Protein AF-A0A8H6YN54-F1 (afdb_monomer)

pLDDT: mean 95.76, std 5.74, range [63.03, 98.81]

Organism: NCBI:txid2733690

Solvent-accessible surface area (backbone atoms only — not comparable to full-atom values): 4946 Å² total; per-residue (Å²): 87,76,97,74,72,51,68,69,46,74,46,65,78,62,81,55,52,43,52,68,44,86,51,59,69,61,12,44,53,46,18,52,52,53,44,52,53,49,39,62,68,34,63,88,43,60,83,42,33,48,36,32,30,48,55,26,79,84,41,69,68,63,26,51,51,52,48,48,45,33,38,78,74,58,64,24,82,50,70,54,81,55,70,87,70,131

Foldseek 3Di:
DVVVPQFADEDEDDPPQLLPDPDQVVSLVSQVVVLVVQLVVCVVPVRHYAYAGDARPPDPVSRVVSQCCSCPPSVHPYHDHRDHDD

Structure (mmCIF, N/CA/C/O backbone):
data_AF-A0A8H6YN54-F1
#
_entry.id   AF-A0A8H6YN54-F1
#
loop_
_atom_site.group_PDB
_atom_site.id
_atom_site.type_symbol
_atom_site.label_atom_id
_atom_site.label_alt_id
_atom_site.label_comp_id
_atom_site.label_asym_id
_atom_site.label_entity_id
_atom_site.label_seq_id
_atom_site.pdbx_PDB_ins_code
_atom_site.Cartn_x
_atom_site.C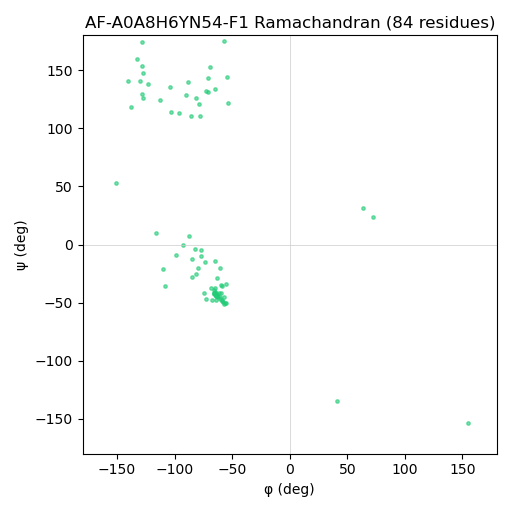artn_y
_atom_site.Cartn_z
_atom_site.occupancy
_atom_site.B_iso_or_equiv
_atom_site.auth_seq_id
_atom_site.auth_comp_id
_atom_site.auth_asym_id
_atom_site.auth_atom_id
_atom_site.pdbx_PDB_model_num
ATOM 1 N N . MET A 1 1 ? -21.109 -6.495 6.580 1.00 94.12 1 MET A N 1
ATOM 2 C CA . MET A 1 1 ? -20.306 -6.350 7.811 1.00 94.12 1 MET A CA 1
ATOM 3 C C . MET A 1 1 ? -21.204 -6.392 9.036 1.00 94.12 1 MET A C 1
ATOM 5 O O . MET A 1 1 ? -21.078 -7.338 9.796 1.00 94.12 1 MET A O 1
ATOM 9 N N . ASP A 1 2 ? -22.161 -5.468 9.168 1.00 95.88 2 ASP A N 1
ATOM 10 C CA . ASP A 1 2 ? -22.996 -5.329 10.378 1.00 95.88 2 ASP A CA 1
ATOM 11 C C . ASP A 1 2 ? -23.810 -6.580 10.734 1.00 95.88 2 ASP A C 1
ATOM 13 O O . ASP A 1 2 ? -23.733 -7.058 11.859 1.00 95.88 2 ASP A O 1
ATOM 17 N N . ALA A 1 3 ? -24.510 -7.182 9.765 1.00 97.56 3 ALA A N 1
ATOM 18 C CA . ALA A 1 3 ? -25.313 -8.390 9.997 1.00 97.56 3 ALA A CA 1
ATOM 19 C C . ALA A 1 3 ? -24.502 -9.607 10.489 1.00 97.56 3 ALA A C 1
ATOM 21 O O . ALA A 1 3 ? -25.075 -10.525 11.062 1.00 97.56 3 ALA A O 1
ATOM 22 N N . ASN A 1 4 ? -23.183 -9.611 10.264 1.00 97.00 4 ASN A N 1
ATOM 23 C CA . ASN A 1 4 ? -22.287 -10.708 10.635 1.00 97.00 4 ASN A CA 1
ATOM 24 C C . ASN A 1 4 ? -21.248 -10.289 11.691 1.00 97.00 4 ASN A C 1
ATOM 26 O O . ASN A 1 4 ? -20.296 -11.030 11.913 1.00 97.00 4 ASN A O 1
ATOM 30 N N . GLY A 1 5 ? -21.382 -9.104 12.302 1.00 96.56 5 GLY A N 1
ATOM 31 C CA . GLY A 1 5 ? -20.462 -8.635 13.346 1.00 96.56 5 GLY A CA 1
ATOM 32 C C . GLY A 1 5 ? -19.015 -8.416 12.886 1.00 96.56 5 GLY A C 1
ATOM 33 O O . GLY A 1 5 ? -18.093 -8.635 13.659 1.00 96.56 5 GLY A O 1
ATOM 34 N N . VAL A 1 6 ? -18.790 -8.025 11.624 1.00 97.44 6 VAL A N 1
ATOM 35 C CA . VAL A 1 6 ? -17.440 -7.676 11.144 1.00 97.44 6 VAL A CA 1
ATOM 36 C C . VAL A 1 6 ? -17.149 -6.213 11.464 1.00 97.44 6 VAL A C 1
ATOM 38 O O . VAL A 1 6 ? -17.725 -5.308 10.849 1.00 97.44 6 VAL A O 1
ATOM 41 N N . ASP A 1 7 ? -16.236 -5.990 12.402 1.00 97.12 7 ASP A N 1
ATOM 42 C CA . ASP A 1 7 ? -15.893 -4.650 12.883 1.00 97.12 7 ASP A CA 1
ATOM 43 C C . ASP A 1 7 ? -15.041 -3.867 11.884 1.00 97.12 7 ASP A C 1
ATOM 45 O O . ASP A 1 7 ? -15.315 -2.695 11.630 1.00 97.12 7 ASP A O 1
ATOM 49 N N . TYR A 1 8 ? -14.059 -4.519 11.258 1.00 97.69 8 TYR A N 1
ATOM 50 C CA . TYR A 1 8 ? -13.074 -3.856 10.407 1.00 97.69 8 TYR A CA 1
ATOM 51 C C . TYR A 1 8 ? -12.752 -4.677 9.160 1.00 97.69 8 TYR A C 1
ATOM 53 O O . TYR A 1 8 ? -12.625 -5.900 9.233 1.00 97.69 8 TYR A O 1
ATOM 61 N N . MET A 1 9 ? -12.594 -4.013 8.017 1.00 97.56 9 MET A N 1
ATOM 62 C CA . MET A 1 9 ? -12.183 -4.650 6.767 1.00 97.56 9 MET A CA 1
ATOM 63 C C . MET A 1 9 ? -11.001 -3.913 6.150 1.00 97.56 9 MET A C 1
ATOM 65 O O . MET A 1 9 ? -11.052 -2.703 5.943 1.00 97.56 9 MET A O 1
ATOM 69 N N . VAL A 1 10 ? -9.953 -4.660 5.807 1.00 97.88 10 VAL A N 1
ATOM 70 C CA . VAL A 1 10 ? -8.823 -4.131 5.041 1.00 97.88 10 VAL A CA 1
ATOM 71 C C . VAL A 1 10 ? -9.050 -4.456 3.572 1.00 97.88 10 VAL A C 1
ATOM 73 O O . VAL A 1 10 ? -9.086 -5.624 3.189 1.00 97.88 10 VAL A O 1
ATOM 76 N N . ILE A 1 11 ? -9.264 -3.423 2.765 1.00 97.25 11 ILE A N 1
ATOM 77 C CA . ILE A 1 11 ? -9.587 -3.547 1.346 1.00 97.25 11 ILE A CA 1
ATOM 78 C C . ILE A 1 11 ? -8.290 -3.597 0.534 1.00 97.25 11 ILE A C 1
ATOM 80 O O . ILE A 1 11 ? -7.342 -2.858 0.797 1.00 97.25 11 ILE A O 1
ATOM 84 N N . SER A 1 12 ? -8.265 -4.453 -0.482 1.00 96.75 12 SER A N 1
ATOM 85 C CA . SER A 1 12 ? -7.174 -4.577 -1.447 1.00 96.75 12 SER A CA 1
ATOM 86 C C . SER A 1 12 ? -7.718 -4.621 -2.872 1.00 96.75 12 SER A C 1
ATOM 88 O O . SER A 1 12 ? -8.878 -4.963 -3.102 1.00 96.75 12 SER A O 1
ATOM 90 N N . CYS A 1 13 ? -6.866 -4.322 -3.846 1.00 93.44 13 CYS A N 1
ATOM 91 C CA . CYS A 1 13 ? -7.221 -4.420 -5.255 1.00 93.44 13 CYS A CA 1
ATOM 92 C C . CYS A 1 13 ? -7.350 -5.883 -5.707 1.00 93.44 13 CYS A C 1
ATOM 94 O O . CYS A 1 13 ? -6.470 -6.706 -5.445 1.00 93.44 13 CYS A O 1
AT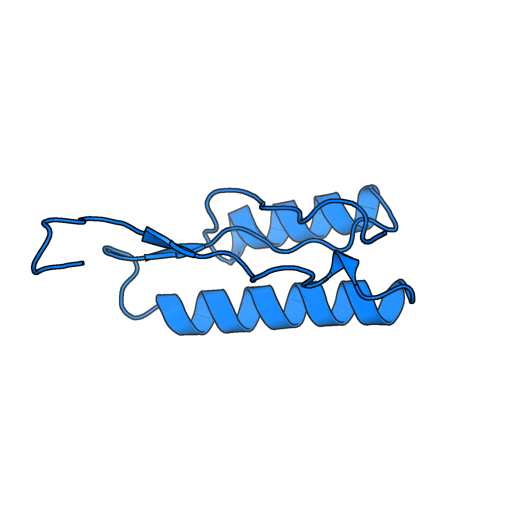OM 96 N N . ALA A 1 14 ? -8.452 -6.205 -6.386 1.00 90.06 14 ALA A N 1
ATOM 97 C CA . ALA A 1 14 ? -8.750 -7.561 -6.834 1.00 90.06 14 ALA A CA 1
ATOM 98 C C . ALA A 1 14 ? -7.827 -8.016 -7.981 1.00 90.06 14 ALA A C 1
ATOM 100 O O . ALA A 1 14 ? -7.478 -7.234 -8.866 1.00 90.06 14 ALA A O 1
ATOM 101 N N . GLN A 1 15 ? -7.460 -9.300 -7.971 1.00 86.31 15 GLN A N 1
ATOM 102 C CA . GLN A 1 15 ? -6.615 -9.932 -8.991 1.00 86.31 15 GLN A CA 1
ATOM 103 C C . GLN A 1 15 ? -7.167 -9.752 -10.426 1.00 86.31 15 GLN A C 1
ATOM 105 O O . GLN A 1 15 ? -8.387 -9.787 -10.608 1.00 86.31 15 GLN A O 1
ATOM 110 N N . PRO A 1 16 ? -6.302 -9.580 -11.451 1.00 81.75 16 PRO A N 1
ATOM 111 C CA . PRO A 1 16 ? -4.828 -9.567 -11.402 1.00 81.75 16 PRO A CA 1
AT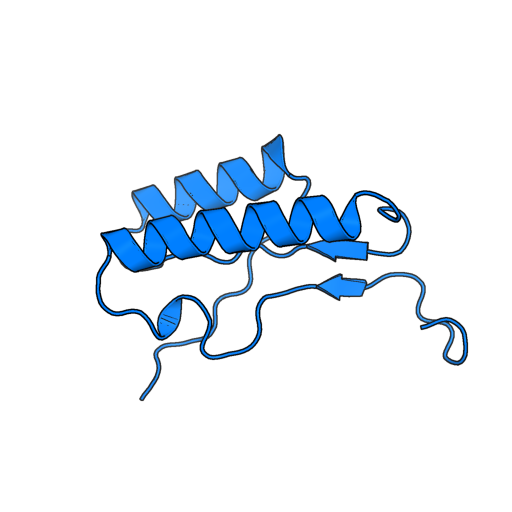OM 112 C C . PRO A 1 16 ? -4.217 -8.217 -10.974 1.00 81.75 16 PRO A C 1
ATOM 114 O O . PRO A 1 16 ? -3.003 -8.111 -10.815 1.00 81.75 16 PRO A O 1
ATOM 117 N N . CYS A 1 17 ? -5.047 -7.189 -10.773 1.00 89.94 17 CYS A N 1
ATOM 118 C CA . CYS A 1 17 ? -4.652 -5.822 -10.427 1.00 89.94 17 CYS A CA 1
ATOM 119 C C . CYS A 1 17 ? -3.412 -5.313 -11.204 1.00 89.94 17 CYS A C 1
ATOM 121 O O . CYS A 1 17 ? -3.312 -5.491 -12.417 1.00 89.94 17 CYS A O 1
ATOM 123 N N . ILE A 1 18 ? -2.465 -4.674 -10.506 1.00 96.06 18 ILE A N 1
ATOM 124 C CA . ILE A 1 18 ? -1.257 -4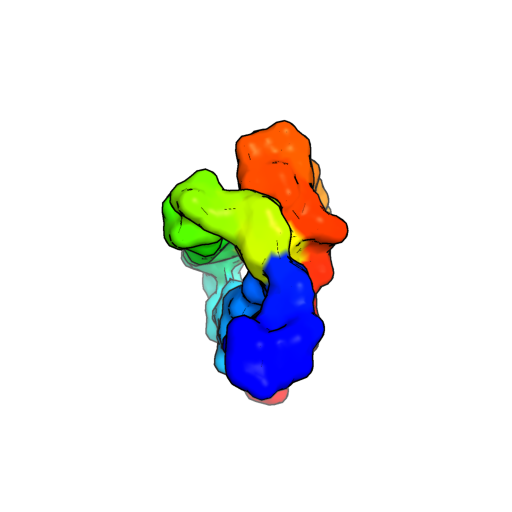.063 -11.067 1.00 96.06 18 ILE A CA 1
ATOM 125 C C . ILE A 1 18 ? -0.353 -5.109 -11.718 1.00 96.06 18 ILE A C 1
ATOM 127 O O . I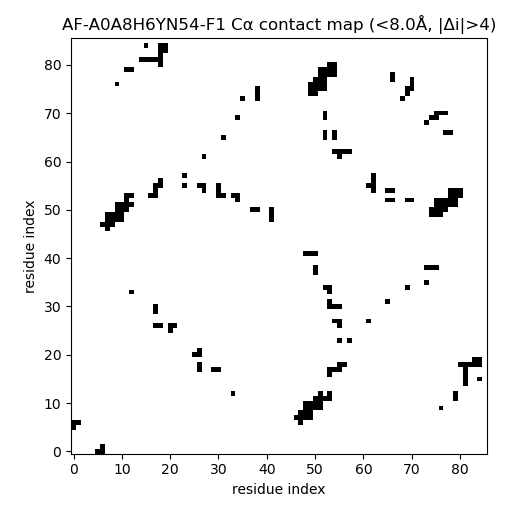LE A 1 18 ? 0.353 -4.794 -12.670 1.00 96.06 18 ILE A O 1
ATOM 131 N N . GLN A 1 19 ? -0.380 -6.356 -11.242 1.00 95.06 19 GLN A N 1
ATOM 132 C CA . GLN A 1 19 ? 0.508 -7.404 -11.741 1.00 95.06 19 GLN A CA 1
ATOM 133 C C . GLN A 1 19 ? 0.124 -7.911 -13.134 1.00 95.06 19 GLN A C 1
ATOM 135 O O . GLN A 1 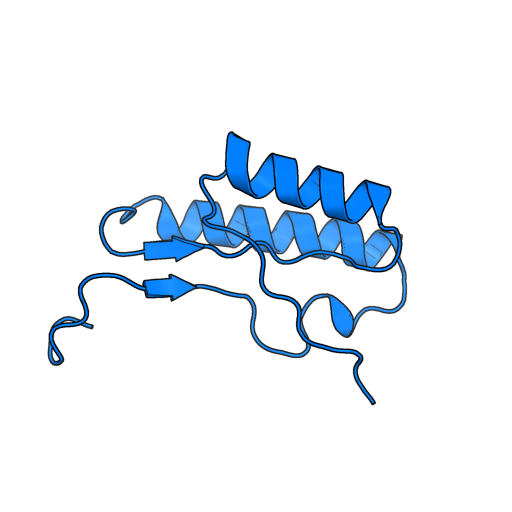19 ? 0.968 -8.486 -13.812 1.00 95.06 19 GLN A O 1
ATOM 140 N N . GLY A 1 20 ? -1.088 -7.608 -13.612 1.00 93.50 20 GLY A N 1
ATOM 141 C CA . GLY A 1 20 ? -1.490 -7.840 -15.003 1.00 93.50 20 GLY A CA 1
ATOM 142 C C . GLY A 1 20 ? -0.948 -6.823 -16.018 1.00 93.50 20 GLY A C 1
ATOM 143 O O . GLY A 1 20 ? -1.189 -6.982 -17.211 1.00 93.50 20 GLY A O 1
ATOM 144 N N . ILE A 1 21 ? -0.254 -5.766 -15.581 1.00 95.19 21 ILE A N 1
ATOM 145 C CA . ILE A 1 21 ? 0.242 -4.696 -16.459 1.00 95.19 21 ILE A CA 1
ATOM 146 C C . ILE A 1 21 ? 1.738 -4.901 -16.688 1.00 95.19 21 ILE A C 1
ATOM 148 O O . ILE A 1 21 ? 2.512 -4.751 -15.753 1.00 95.19 21 ILE A O 1
ATOM 152 N N . SER A 1 22 ? 2.153 -5.208 -17.920 1.00 95.00 22 SER A N 1
ATOM 153 C CA . SER A 1 22 ? 3.570 -5.474 -18.237 1.00 95.00 22 SER A CA 1
ATOM 154 C C . SER A 1 22 ? 4.425 -4.219 -18.439 1.00 95.00 22 SER A C 1
ATOM 156 O O . SER A 1 22 ? 5.644 -4.275 -18.298 1.00 95.00 22 SER A O 1
ATOM 158 N N . ASP A 1 23 ? 3.816 -3.095 -18.825 1.00 97.31 23 ASP A N 1
ATOM 159 C CA . ASP A 1 23 ? 4.538 -1.831 -18.969 1.00 97.31 23 ASP A CA 1
ATOM 160 C C . ASP A 1 23 ? 4.759 -1.196 -17.592 1.00 97.31 23 ASP A C 1
ATOM 162 O O . ASP A 1 23 ? 3.803 -0.883 -16.878 1.00 97.31 23 ASP A O 1
ATOM 166 N N . GLN A 1 24 ? 6.025 -0.982 -17.231 1.00 97.12 24 GLN A N 1
ATOM 167 C CA . GLN A 1 24 ? 6.404 -0.482 -15.911 1.00 97.12 24 GLN A CA 1
ATOM 168 C C . GLN A 1 24 ? 5.769 0.882 -15.600 1.00 97.12 24 GLN A C 1
ATOM 170 O O . GLN A 1 24 ? 5.197 1.055 -14.525 1.00 97.12 24 GLN A O 1
ATOM 175 N N . ALA A 1 25 ? 5.852 1.847 -16.520 1.00 98.00 25 ALA A N 1
ATOM 176 C CA . ALA A 1 25 ? 5.358 3.203 -16.278 1.00 98.00 25 ALA A CA 1
ATOM 177 C C . ALA A 1 25 ? 3.833 3.221 -16.091 1.00 98.00 25 ALA A C 1
ATOM 179 O O . ALA A 1 25 ? 3.313 3.880 -15.188 1.00 98.00 25 ALA A O 1
ATOM 180 N N . THR A 1 26 ? 3.121 2.439 -16.902 1.00 98.12 26 THR A N 1
ATOM 181 C CA . THR A 1 26 ? 1.673 2.245 -16.797 1.00 98.12 26 THR A CA 1
ATOM 182 C C . THR A 1 26 ? 1.302 1.568 -15.478 1.00 98.12 26 THR A C 1
ATOM 184 O O . THR A 1 26 ? 0.371 2.011 -14.805 1.00 98.12 26 THR A O 1
ATOM 187 N N . ALA A 1 27 ? 2.043 0.536 -15.066 1.00 97.94 27 ALA A N 1
ATOM 188 C CA . ALA A 1 27 ? 1.810 -0.164 -13.806 1.00 97.94 27 ALA A CA 1
ATOM 189 C C . ALA A 1 27 ? 2.028 0.756 -12.594 1.00 97.94 27 ALA A C 1
ATOM 191 O O . ALA A 1 27 ? 1.206 0.775 -11.680 1.00 97.94 27 ALA A O 1
ATOM 192 N N . GLU A 1 28 ? 3.101 1.551 -12.590 1.00 98.44 28 GLU A N 1
ATOM 193 C CA . GLU A 1 28 ? 3.395 2.515 -11.523 1.00 98.44 28 GLU A CA 1
ATOM 194 C C . GLU A 1 28 ? 2.336 3.622 -11.427 1.00 98.44 28 GLU A C 1
ATOM 196 O O . GLU A 1 28 ? 1.923 3.996 -10.325 1.00 98.44 28 GLU A O 1
ATOM 201 N N . ALA A 1 29 ? 1.878 4.147 -12.567 1.00 98.31 29 ALA A N 1
ATOM 202 C CA . ALA A 1 29 ? 0.820 5.152 -12.605 1.00 98.31 29 ALA A CA 1
ATOM 203 C C . ALA A 1 29 ? -0.517 4.581 -12.108 1.00 98.31 29 ALA A C 1
ATOM 205 O O . ALA A 1 29 ? -1.205 5.219 -11.308 1.00 98.31 29 ALA A O 1
ATOM 206 N N . MET A 1 30 ? -0.859 3.359 -12.529 1.00 98.12 30 MET A N 1
ATOM 207 C CA . MET A 1 30 ? -2.065 2.667 -12.078 1.00 98.12 30 MET A CA 1
ATOM 208 C C . MET A 1 30 ? -2.012 2.350 -10.580 1.00 98.12 30 MET A C 1
ATOM 210 O O . MET A 1 30 ? -2.999 2.564 -9.885 1.00 98.12 30 MET A O 1
ATOM 214 N N . ALA A 1 31 ? -0.866 1.894 -10.062 1.00 98.19 31 ALA A N 1
ATOM 215 C CA . ALA A 1 31 ? -0.680 1.603 -8.640 1.00 98.19 31 ALA A CA 1
ATOM 216 C C . ALA A 1 31 ? -0.994 2.828 -7.774 1.00 98.19 31 ALA A C 1
ATOM 218 O O . ALA A 1 31 ? -1.822 2.747 -6.866 1.00 98.19 31 ALA A O 1
ATOM 219 N N . ARG A 1 32 ? -0.409 3.982 -8.120 1.00 98.38 32 ARG A N 1
ATOM 220 C CA . ARG A 1 32 ? -0.702 5.258 -7.453 1.00 98.38 32 ARG A CA 1
ATOM 221 C C . ARG A 1 32 ? -2.180 5.616 -7.532 1.00 98.38 32 ARG A C 1
ATOM 223 O O . ARG A 1 32 ? -2.792 5.898 -6.508 1.00 98.38 32 ARG A O 1
ATOM 230 N N . ASN A 1 33 ? -2.762 5.549 -8.729 1.00 98.31 33 ASN A N 1
ATOM 231 C CA . ASN A 1 33 ? -4.159 5.910 -8.944 1.00 98.31 33 ASN A CA 1
ATOM 232 C C . ASN A 1 33 ? -5.126 5.041 -8.123 1.00 98.31 33 ASN A C 1
ATOM 234 O O . ASN A 1 33 ? -6.024 5.574 -7.477 1.00 98.31 33 ASN A O 1
ATOM 238 N N . VAL A 1 34 ? -4.919 3.722 -8.098 1.00 97.94 34 VAL A N 1
ATOM 239 C CA . VAL A 1 34 ? -5.731 2.787 -7.305 1.00 97.94 34 VAL A CA 1
ATOM 240 C C . VAL A 1 34 ? -5.587 3.065 -5.809 1.00 97.94 34 VAL A C 1
ATOM 242 O O . VAL A 1 34 ? -6.593 3.090 -5.100 1.00 97.94 34 VAL A O 1
ATOM 245 N N . ASN A 1 35 ? -4.367 3.317 -5.326 1.00 98.56 35 ASN A N 1
ATOM 246 C CA . ASN A 1 35 ? -4.132 3.640 -3.919 1.00 98.56 35 ASN A CA 1
ATOM 247 C C . ASN A 1 35 ? -4.827 4.952 -3.517 1.00 98.56 35 ASN A C 1
ATOM 249 O O . ASN A 1 35 ? -5.493 4.996 -2.485 1.00 98.56 35 ASN A O 1
ATOM 253 N N . ASP A 1 36 ? -4.741 5.992 -4.349 1.00 98.50 36 ASP A N 1
ATOM 254 C CA . ASP A 1 36 ? -5.383 7.285 -4.085 1.00 98.50 36 ASP A CA 1
ATOM 255 C C . ASP A 1 36 ? -6.918 7.171 -4.108 1.00 98.50 36 ASP A C 1
ATOM 257 O O . ASP A 1 36 ? -7.597 7.700 -3.224 1.00 98.50 36 ASP A O 1
ATOM 261 N N . GLN A 1 37 ? -7.482 6.424 -5.067 1.00 98.00 37 GLN A N 1
ATOM 262 C CA . GLN A 1 37 ? -8.923 6.154 -5.124 1.00 98.00 37 GLN A CA 1
ATOM 263 C C . GLN A 1 37 ? -9.410 5.369 -3.903 1.00 98.00 37 GLN A C 1
ATOM 265 O O . GLN A 1 37 ? -10.458 5.694 -3.337 1.00 98.00 37 GLN A O 1
ATOM 270 N N . LEU A 1 38 ? -8.661 4.348 -3.478 1.00 97.75 38 LEU A N 1
ATOM 271 C CA . LEU A 1 38 ? -9.008 3.566 -2.298 1.00 97.75 38 LEU A CA 1
ATOM 272 C C . LEU A 1 38 ? -8.963 4.436 -1.039 1.00 97.75 38 LEU A C 1
ATOM 274 O O . LEU A 1 38 ? -9.931 4.440 -0.280 1.00 97.75 38 LEU A O 1
ATOM 278 N N . ALA A 1 39 ? -7.895 5.217 -0.854 1.00 98.06 39 ALA A N 1
ATOM 279 C CA . ALA A 1 39 ? -7.758 6.135 0.273 1.00 98.06 39 ALA A CA 1
ATOM 280 C C . ALA A 1 39 ? -8.916 7.144 0.328 1.00 98.06 39 ALA A C 1
ATOM 282 O O . ALA A 1 39 ? -9.538 7.319 1.377 1.00 98.06 39 ALA A O 1
ATOM 283 N N . ALA A 1 40 ? -9.276 7.740 -0.814 1.00 97.75 40 ALA A N 1
ATOM 284 C CA . ALA A 1 40 ? -10.418 8.644 -0.909 1.00 97.75 40 ALA A CA 1
ATOM 285 C C . ALA A 1 40 ? -11.740 7.941 -0.559 1.00 97.75 40 ALA A C 1
ATOM 287 O O . ALA A 1 40 ? -12.554 8.493 0.181 1.00 97.75 40 ALA A O 1
ATOM 288 N N . THR A 1 41 ? -11.935 6.706 -1.027 1.00 96.62 41 THR A N 1
ATOM 289 C CA . THR A 1 41 ? -13.165 5.931 -0.801 1.00 96.62 41 THR A CA 1
ATOM 290 C C . THR A 1 41 ? -13.360 5.572 0.673 1.00 96.62 41 THR A C 1
ATOM 292 O O . THR A 1 41 ? -14.473 5.679 1.189 1.00 96.62 41 THR A O 1
ATOM 295 N N . ILE A 1 42 ? -12.291 5.179 1.376 1.00 96.56 42 ILE A N 1
ATOM 296 C CA . ILE A 1 42 ? -12.373 4.781 2.792 1.00 96.56 42 ILE A CA 1
ATOM 297 C C . ILE A 1 42 ? -12.306 5.968 3.762 1.00 96.56 42 ILE A C 1
ATOM 299 O O . ILE A 1 42 ? -12.632 5.804 4.938 1.00 96.56 42 ILE A O 1
ATOM 303 N N . SER A 1 43 ? -11.927 7.162 3.289 1.00 93.94 43 SER A N 1
ATOM 304 C CA . SER A 1 43 ? -11.698 8.350 4.131 1.00 93.94 43 SER A CA 1
ATOM 305 C C . SER A 1 43 ? -12.891 8.734 5.018 1.00 93.94 43 SER A C 1
ATOM 307 O O . SER A 1 43 ? -12.704 9.156 6.157 1.00 93.94 43 SER A O 1
ATOM 309 N N . ASN A 1 44 ? -14.121 8.518 4.544 1.00 93.50 44 ASN A N 1
ATOM 310 C CA . ASN A 1 44 ? -15.343 8.833 5.289 1.00 93.50 44 ASN A CA 1
ATOM 311 C C . ASN A 1 44 ? -15.674 7.821 6.398 1.00 93.50 44 ASN A C 1
ATOM 313 O O . ASN A 1 44 ? -16.604 8.050 7.171 1.00 93.50 44 ASN A O 1
ATOM 317 N N . ASN A 1 45 ? -14.977 6.683 6.467 1.00 93.19 45 ASN A N 1
ATOM 318 C CA . ASN A 1 45 ? -15.281 5.624 7.426 1.00 93.19 45 ASN A CA 1
ATOM 319 C C . ASN A 1 45 ? -14.033 4.813 7.823 1.00 93.19 45 ASN A C 1
ATOM 321 O O . ASN A 1 45 ? -14.006 3.580 7.774 1.00 93.19 45 ASN A O 1
ATOM 325 N N . THR A 1 46 ? -12.994 5.524 8.259 1.00 91.62 46 THR A N 1
ATOM 326 C CA . THR A 1 46 ? -11.701 4.949 8.673 1.00 91.62 46 THR A CA 1
ATOM 327 C C . THR A 1 46 ? -11.777 4.065 9.921 1.00 91.62 46 THR A C 1
ATOM 329 O O . THR A 1 46 ? -10.850 3.305 10.186 1.00 91.62 46 THR A O 1
ATOM 332 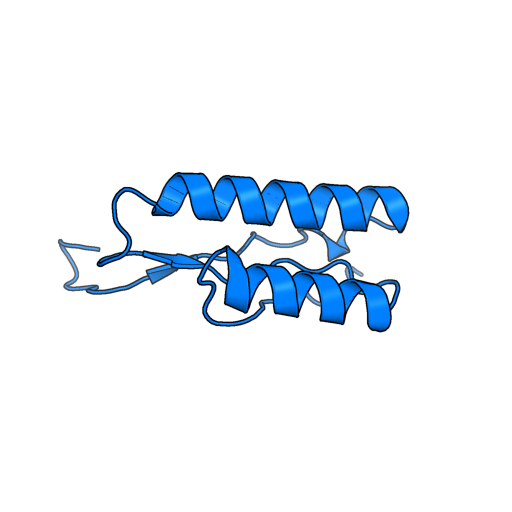N N . ILE A 1 47 ? -12.882 4.111 10.677 1.00 95.31 47 ILE A N 1
ATOM 333 C CA . ILE A 1 47 ? -13.136 3.213 11.817 1.00 95.31 47 ILE A CA 1
ATOM 334 C C . ILE A 1 47 ? -13.628 1.825 11.389 1.00 95.31 47 ILE A C 1
ATOM 336 O O . ILE A 1 47 ? -13.520 0.883 12.165 1.00 95.31 47 ILE A O 1
ATOM 340 N N . ARG A 1 48 ? -14.164 1.676 10.170 1.00 97.25 48 ARG A N 1
ATOM 341 C CA . ARG A 1 48 ? -14.634 0.384 9.635 1.00 97.25 48 ARG A CA 1
ATOM 342 C C . ARG A 1 48 ? -13.755 -0.142 8.504 1.00 97.25 48 ARG A C 1
ATOM 344 O O . ARG A 1 48 ? -13.789 -1.341 8.229 1.00 97.25 48 ARG A O 1
ATOM 351 N N . PHE A 1 49 ? -12.985 0.727 7.854 1.00 98.00 49 PHE A N 1
ATOM 352 C CA . PHE A 1 49 ? -12.198 0.373 6.678 1.00 98.00 49 PHE A CA 1
ATOM 353 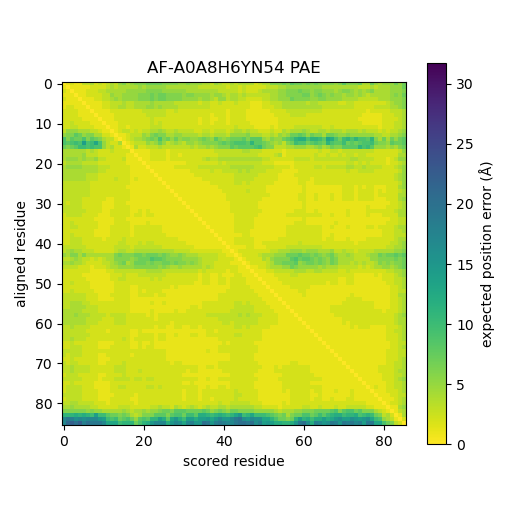C C . PHE A 1 49 ? -10.743 0.817 6.780 1.00 98.00 49 PHE A C 1
ATOM 355 O O . PHE A 1 49 ? -10.444 1.928 7.216 1.00 98.00 49 PHE A O 1
ATOM 362 N N . GLY A 1 50 ? -9.864 -0.058 6.298 1.00 97.94 50 GLY A N 1
ATOM 363 C CA . GLY A 1 50 ? -8.457 0.210 6.019 1.00 97.94 50 GLY A CA 1
ATOM 364 C C . GLY A 1 50 ? -8.101 -0.215 4.595 1.00 97.94 50 GLY A C 1
ATOM 365 O O . GLY A 1 50 ? -8.914 -0.827 3.899 1.00 97.94 50 GLY A O 1
ATOM 366 N N . GLY A 1 51 ? -6.879 0.087 4.163 1.00 98.25 51 GLY A N 1
ATOM 367 C CA . GLY A 1 51 ? -6.387 -0.257 2.828 1.00 98.25 51 GLY A CA 1
ATOM 368 C C . GLY A 1 51 ? -5.055 -1.002 2.855 1.00 98.25 51 GLY A C 1
ATOM 369 O O . GLY A 1 51 ? -4.209 -0.746 3.716 1.00 98.25 51 GLY A O 1
ATOM 370 N N . PHE A 1 52 ? -4.868 -1.897 1.887 1.00 98.62 52 PHE A N 1
ATOM 371 C CA . PHE A 1 52 ? -3.562 -2.418 1.495 1.00 98.62 52 PHE A CA 1
ATOM 372 C C . PHE A 1 52 ? -3.105 -1.786 0.183 1.00 98.62 52 PHE A C 1
ATOM 374 O O . PHE A 1 52 ? -3.863 -1.698 -0.783 1.00 98.62 52 PHE A O 1
ATOM 381 N N . ALA A 1 53 ? -1.836 -1.388 0.148 1.00 98.56 53 ALA A N 1
ATOM 382 C CA . ALA A 1 53 ? -1.211 -0.803 -1.023 1.00 98.56 53 ALA A CA 1
ATOM 383 C C . ALA A 1 53 ? -1.131 -1.819 -2.161 1.00 98.56 53 ALA A C 1
ATOM 385 O O . ALA A 1 53 ? -0.680 -2.954 -1.976 1.00 98.56 53 ALA A O 1
ATOM 386 N N . SER A 1 54 ? -1.517 -1.367 -3.347 1.00 98.25 54 SER A N 1
ATOM 387 C CA . SER A 1 54 ? -1.221 -2.029 -4.610 1.00 98.25 54 SER A CA 1
ATOM 388 C C . SER A 1 54 ? 0.107 -1.487 -5.131 1.00 98.25 54 SER A C 1
ATOM 390 O O . SER A 1 54 ? 0.284 -0.270 -5.198 1.00 98.25 54 SER A O 1
ATOM 392 N N . LEU A 1 55 ? 1.049 -2.370 -5.475 1.00 98.31 55 LEU A N 1
ATOM 393 C CA . LEU A 1 55 ? 2.408 -1.986 -5.874 1.00 98.31 55 LEU A CA 1
ATOM 394 C C . LEU A 1 55 ? 2.762 -2.528 -7.260 1.00 98.31 55 LEU A C 1
ATOM 396 O O . LEU A 1 55 ? 2.518 -3.696 -7.567 1.00 98.31 55 LEU A O 1
ATOM 400 N N . ALA A 1 56 ? 3.409 -1.695 -8.073 1.00 97.62 56 ALA A N 1
ATOM 401 C CA . ALA A 1 56 ? 4.0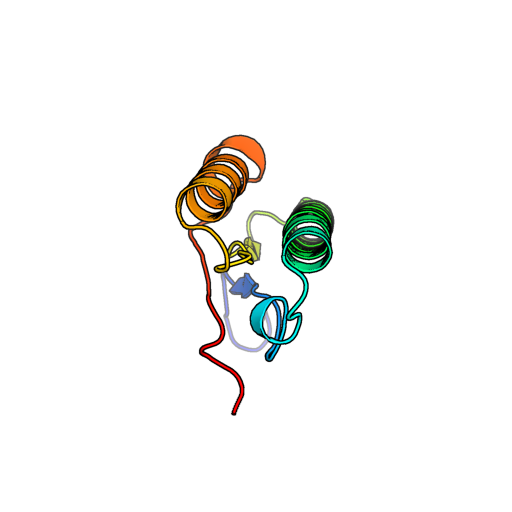71 -2.140 -9.291 1.00 97.62 56 ALA A CA 1
ATOM 402 C C . ALA A 1 56 ? 5.410 -2.796 -8.929 1.00 97.62 56 ALA A C 1
ATOM 404 O O . ALA A 1 56 ? 6.340 -2.119 -8.502 1.00 97.62 56 ALA A O 1
ATOM 405 N N . MET A 1 57 ? 5.518 -4.114 -9.108 1.00 97.12 57 MET A N 1
ATOM 406 C CA . MET A 1 57 ? 6.690 -4.891 -8.669 1.00 97.12 57 MET A CA 1
ATOM 407 C C . MET A 1 57 ? 7.834 -4.952 -9.702 1.00 97.12 57 MET A C 1
ATOM 409 O O . MET A 1 57 ? 8.819 -5.647 -9.477 1.00 97.12 57 MET A O 1
ATOM 413 N N . HIS A 1 58 ? 7.742 -4.202 -10.807 1.00 97.19 58 HIS A N 1
ATOM 414 C CA . HIS A 1 58 ? 8.765 -4.130 -11.865 1.00 97.19 58 HIS A CA 1
ATOM 415 C C . HIS A 1 58 ? 10.124 -3.630 -11.357 1.00 97.19 58 HIS A C 1
ATOM 417 O O . HIS A 1 58 ? 11.171 -4.063 -11.832 1.00 97.19 58 HIS A O 1
ATOM 423 N N . ASN A 1 59 ? 10.115 -2.710 -10.388 1.00 97.81 59 ASN A N 1
ATOM 424 C CA . ASN A 1 59 ? 11.319 -2.137 -9.807 1.00 97.81 59 ASN A CA 1
ATOM 425 C C . ASN A 1 59 ? 11.173 -2.018 -8.284 1.00 97.81 59 ASN A C 1
ATOM 427 O O . ASN A 1 59 ? 10.329 -1.274 -7.780 1.00 97.81 59 ASN A O 1
ATOM 431 N N . ALA A 1 60 ? 12.044 -2.712 -7.549 1.00 98.06 60 ALA A N 1
ATOM 432 C CA . ALA A 1 60 ? 11.989 -2.789 -6.090 1.00 98.06 60 ALA A CA 1
ATOM 433 C C . ALA A 1 60 ? 12.078 -1.418 -5.396 1.00 98.06 60 ALA A C 1
ATOM 435 O O . ALA A 1 60 ? 11.413 -1.195 -4.386 1.00 98.06 60 ALA A O 1
ATOM 436 N N . THR A 1 61 ? 12.868 -0.482 -5.933 1.00 98.44 61 THR A N 1
ATOM 437 C CA . THR A 1 61 ? 13.010 0.863 -5.361 1.00 98.44 61 THR A CA 1
ATOM 438 C C . THR A 1 61 ? 11.714 1.655 -5.494 1.00 98.44 61 THR A C 1
ATOM 440 O O . THR A 1 61 ? 11.247 2.222 -4.508 1.00 98.44 61 THR A O 1
ATOM 443 N N . THR A 1 62 ? 11.104 1.659 -6.681 1.00 98.19 62 THR A N 1
ATOM 444 C CA . THR A 1 62 ? 9.829 2.363 -6.912 1.00 98.19 62 THR A CA 1
ATOM 445 C C . THR A 1 62 ? 8.680 1.746 -6.109 1.00 98.19 62 THR A C 1
ATOM 447 O O . THR A 1 62 ? 7.898 2.475 -5.501 1.00 98.19 62 THR A O 1
ATOM 450 N N . ALA A 1 63 ? 8.633 0.413 -6.001 1.00 98.56 63 ALA A N 1
ATOM 451 C CA . ALA A 1 63 ? 7.653 -0.298 -5.185 1.00 98.56 63 ALA A CA 1
ATOM 452 C C . ALA A 1 63 ? 7.785 0.061 -3.697 1.00 98.56 63 ALA A C 1
ATOM 454 O O . ALA A 1 63 ? 6.791 0.355 -3.037 1.00 98.56 63 ALA A O 1
ATOM 455 N N . ALA A 1 64 ? 9.014 0.093 -3.171 1.00 98.69 64 ALA A N 1
ATOM 456 C CA . ALA A 1 64 ? 9.272 0.478 -1.786 1.00 98.69 64 ALA A CA 1
ATOM 457 C C . ALA A 1 64 ? 8.905 1.946 -1.509 1.00 98.69 64 ALA A C 1
ATOM 459 O O . ALA A 1 64 ? 8.389 2.260 -0.436 1.00 98.69 64 ALA A O 1
ATOM 460 N N . GLN A 1 65 ? 9.143 2.845 -2.468 1.00 98.75 65 GLN A N 1
ATOM 461 C CA . GLN A 1 65 ? 8.734 4.247 -2.363 1.00 98.75 65 GLN A CA 1
ATOM 462 C C . GLN A 1 65 ? 7.210 4.388 -2.314 1.00 98.75 65 GLN A C 1
ATOM 464 O O . GLN A 1 65 ? 6.701 5.116 -1.464 1.00 98.75 65 GLN A O 1
ATOM 469 N N . GLU A 1 66 ? 6.485 3.664 -3.167 1.00 98.75 66 GLU A N 1
ATOM 470 C CA . GLU A 1 66 ? 5.021 3.697 -3.165 1.00 98.75 66 GLU A CA 1
ATOM 471 C C . GLU A 1 66 ? 4.434 3.049 -1.906 1.00 98.75 66 GLU A C 1
ATOM 473 O O . GLU A 1 66 ? 3.490 3.585 -1.332 1.00 98.75 66 GLU A O 1
ATOM 478 N N . LEU A 1 67 ? 5.031 1.964 -1.404 1.00 98.81 67 LEU A N 1
ATOM 479 C CA . LEU A 1 67 ? 4.646 1.381 -0.118 1.00 98.81 67 LEU A CA 1
ATOM 480 C C . LEU A 1 67 ? 4.834 2.378 1.026 1.00 98.81 67 LEU A C 1
ATOM 482 O O . LEU A 1 67 ? 3.937 2.552 1.850 1.00 98.81 67 LEU A O 1
ATOM 486 N N . LYS A 1 68 ? 5.991 3.050 1.067 1.00 98.81 68 LYS A N 1
ATOM 487 C CA . LYS A 1 68 ? 6.265 4.082 2.067 1.00 98.81 68 LYS A CA 1
ATOM 488 C C . LYS A 1 68 ? 5.197 5.171 2.006 1.00 98.81 68 LYS A C 1
ATOM 490 O O . LYS A 1 68 ? 4.591 5.443 3.035 1.00 98.81 68 LYS A O 1
ATOM 495 N N . ARG A 1 69 ? 4.925 5.723 0.818 1.00 98.75 69 ARG A N 1
ATOM 496 C CA . ARG A 1 69 ? 3.884 6.740 0.599 1.00 98.75 69 ARG A CA 1
ATOM 497 C C . ARG A 1 69 ? 2.517 6.258 1.086 1.00 98.75 69 ARG A C 1
ATOM 499 O O . ARG A 1 69 ? 1.870 6.941 1.872 1.00 98.75 69 ARG A O 1
ATOM 506 N N . ALA A 1 70 ? 2.095 5.064 0.680 1.00 98.69 70 ALA A N 1
ATOM 507 C CA . ALA A 1 70 ? 0.797 4.513 1.050 1.00 98.69 70 ALA A CA 1
ATOM 508 C C . ALA A 1 70 ? 0.635 4.359 2.572 1.00 98.69 70 ALA A C 1
ATOM 510 O O . ALA A 1 70 ? -0.406 4.707 3.126 1.00 98.69 70 ALA A O 1
ATOM 511 N N . VAL A 1 71 ? 1.671 3.896 3.273 1.00 98.62 71 VAL A N 1
ATOM 512 C CA . VAL A 1 71 ? 1.627 3.746 4.735 1.00 98.62 71 VAL A CA 1
ATOM 513 C C . VAL A 1 71 ? 1.692 5.100 5.443 1.00 98.62 71 VAL A C 1
ATOM 515 O O . VAL A 1 71 ? 0.902 5.352 6.349 1.00 98.62 71 VAL A O 1
ATOM 518 N N . THR A 1 72 ? 2.616 5.984 5.055 1.00 98.56 72 THR A N 1
ATOM 519 C CA . THR A 1 72 ? 2.873 7.221 5.811 1.00 98.56 72 THR A CA 1
ATOM 520 C C . THR A 1 72 ? 1.948 8.375 5.451 1.00 98.56 72 THR A C 1
ATOM 522 O O . THR A 1 72 ? 1.726 9.242 6.289 1.00 98.56 72 THR A O 1
ATOM 525 N N . GLU A 1 73 ? 1.432 8.414 4.223 1.00 98.31 73 GLU A N 1
ATOM 526 C CA . GLU A 1 73 ? 0.606 9.520 3.721 1.00 98.31 73 GLU A CA 1
ATOM 527 C C . GLU A 1 73 ? -0.868 9.125 3.571 1.00 98.31 73 GLU A C 1
ATOM 529 O O . GLU A 1 73 ? -1.737 9.944 3.855 1.00 98.31 73 GLU A O 1
ATOM 534 N N . LEU A 1 74 ? -1.168 7.880 3.171 1.00 98.00 74 LEU A N 1
ATOM 535 C CA . LEU A 1 74 ? -2.552 7.407 2.980 1.00 98.00 74 LEU A CA 1
ATOM 536 C C . LEU A 1 74 ? -3.105 6.607 4.171 1.00 98.00 74 LEU A C 1
ATOM 538 O O . LEU A 1 74 ? -4.293 6.289 4.197 1.00 98.00 74 LEU A O 1
ATOM 542 N N . GLY A 1 75 ? -2.263 6.266 5.153 1.00 97.69 75 GLY A N 1
ATOM 543 C CA . GLY A 1 75 ? -2.664 5.501 6.338 1.00 97.69 75 GLY A CA 1
ATOM 544 C C . GLY A 1 75 ? -2.953 4.022 6.064 1.00 97.69 75 GLY A C 1
ATOM 545 O O . GLY A 1 75 ? -3.706 3.394 6.808 1.00 97.69 75 GLY A O 1
ATOM 546 N N . PHE A 1 76 ? -2.394 3.455 4.992 1.00 98.50 76 PHE A N 1
ATOM 547 C CA . PHE A 1 76 ? -2.559 2.034 4.686 1.00 98.50 76 PHE A CA 1
ATOM 548 C C . PHE A 1 76 ? -1.814 1.144 5.685 1.00 98.50 76 PHE A C 1
ATOM 550 O O . PHE A 1 76 ? -0.795 1.525 6.259 1.00 98.50 76 PHE A O 1
ATOM 557 N N . LEU A 1 77 ? -2.315 -0.079 5.868 1.00 98.31 77 LEU A N 1
ATOM 558 C CA . LEU A 1 77 ? -1.838 -1.022 6.889 1.00 98.31 77 LEU A CA 1
ATOM 559 C C . LEU A 1 77 ? -0.744 -1.977 6.381 1.00 98.31 77 LEU A C 1
ATOM 561 O O . LEU A 1 77 ? -0.268 -2.832 7.124 1.00 98.31 77 LEU A O 1
ATOM 565 N N . GLY A 1 78 ? -0.358 -1.861 5.110 1.00 98.31 78 GLY A N 1
ATOM 566 C CA . GLY A 1 78 ? 0.619 -2.731 4.457 1.00 98.31 78 GLY A CA 1
ATOM 567 C C . GLY A 1 78 ? 0.412 -2.779 2.945 1.00 98.31 78 GLY A C 1
ATOM 568 O O . GLY A 1 78 ? -0.161 -1.856 2.368 1.00 98.31 78 GLY A O 1
ATOM 569 N N . ALA A 1 79 ? 0.830 -3.876 2.315 1.00 98.12 79 ALA A N 1
ATOM 570 C CA . ALA A 1 79 ? 0.629 -4.149 0.893 1.00 98.12 79 ALA A CA 1
ATOM 571 C C . ALA A 1 79 ? 0.009 -5.528 0.671 1.00 98.12 79 ALA A C 1
ATOM 573 O O . ALA A 1 79 ? 0.238 -6.448 1.456 1.00 98.12 79 ALA A O 1
ATOM 574 N N . LEU A 1 80 ? -0.709 -5.673 -0.442 1.00 97.81 80 LEU A N 1
ATOM 575 C CA . LEU A 1 80 ? -1.138 -6.964 -0.969 1.00 97.81 80 LEU A CA 1
ATOM 576 C C . LEU A 1 80 ? -0.710 -7.051 -2.432 1.00 97.81 80 LEU A C 1
ATOM 578 O O . LEU A 1 80 ? -1.017 -6.171 -3.234 1.00 97.81 80 LEU A O 1
ATOM 582 N N . ILE A 1 81 ? 0.012 -8.118 -2.765 1.00 95.94 81 ILE A N 1
ATOM 583 C CA . ILE A 1 81 ? 0.550 -8.370 -4.101 1.00 95.94 81 ILE A CA 1
ATOM 584 C C . ILE A 1 81 ? -0.178 -9.581 -4.670 1.00 95.94 81 ILE A C 1
ATOM 586 O O . ILE A 1 81 ? -0.198 -10.635 -4.036 1.00 95.94 81 ILE A O 1
ATOM 590 N N . ASN A 1 82 ? -0.780 -9.428 -5.847 1.00 92.56 82 ASN A N 1
ATOM 591 C CA . ASN A 1 82 ? -1.277 -10.573 -6.600 1.00 92.56 82 ASN A CA 1
ATOM 592 C C . ASN A 1 82 ? -0.076 -11.169 -7.327 1.00 92.56 82 ASN A C 1
ATOM 594 O O . ASN A 1 82 ? 0.649 -10.425 -7.973 1.00 92.56 82 ASN A O 1
ATOM 598 N N . ASP A 1 83 ? 0.182 -12.461 -7.159 1.00 89.25 83 ASP A N 1
ATOM 599 C CA . ASP A 1 83 ? 1.363 -13.126 -7.718 1.00 89.25 83 ASP A CA 1
ATOM 600 C C . ASP A 1 83 ? 1.464 -12.979 -9.255 1.00 89.25 83 ASP A C 1
ATOM 602 O O . ASP A 1 83 ? 0.573 -12.436 -9.915 1.00 89.25 83 ASP A O 1
ATOM 606 N N . TYR A 1 84 ? 2.562 -13.461 -9.833 1.00 79.81 84 TYR A N 1
ATOM 607 C CA . TYR A 1 84 ? 2.802 -13.437 -11.271 1.00 79.81 84 TYR A CA 1
ATOM 608 C C . TYR A 1 84 ? 1.631 -14.075 -12.053 1.00 79.81 84 TYR A C 1
ATOM 610 O O . TYR A 1 84 ? 1.305 -15.242 -11.811 1.00 79.81 84 TYR A O 1
ATOM 618 N N . PRO A 1 85 ? 0.988 -13.341 -12.983 1.00 68.75 85 PRO A N 1
ATOM 619 C CA . PRO A 1 85 ? -0.058 -13.906 -13.824 1.00 68.75 85 PRO A CA 1
ATOM 620 C C . PRO A 1 85 ? 0.568 -14.849 -14.858 1.00 68.75 85 PRO A C 1
ATOM 622 O O . PRO A 1 85 ? 1.563 -14.501 -15.490 1.00 68.75 85 PRO A O 1
ATOM 625 N N . PHE A 1 86 ? -0.011 -16.043 -14.979 1.00 63.03 86 PHE A N 1
ATOM 626 C CA . PHE A 1 86 ? 0.423 -17.127 -15.870 1.00 63.03 86 PHE A CA 1
ATOM 627 C C . PHE A 1 86 ? 0.586 -16.702 -17.335 1.00 63.03 86 PHE A C 1
ATOM 629 O O . PHE A 1 86 ? -0.261 -15.912 -17.816 1.00 63.03 86 PHE A O 1
#

Nearest PDB structures (foldseek):
  6jqx-assembly1_B  TM=9.979E-01  e=3.642E-08  Cutaneotrichosporon moniliiforme
  7bpc-assembly1_D  TM=1.000E+00  e=5.405E-08  Fusarium oxysporum
  7wkl-assembly1_B  TM=9.985E-01  e=5.405E-08  Aspergillus oryzae
  7wjr-assembly1_B  TM=9.992E-01  e=1.272E-07  Aspergillus oryzae RIB40
  2dvt-assembly1_C  TM=9.878E-01  e=1.768E-07  Rhizobium sp. MTP-10005

Secondary structure (DSSP, 8-state):
-GGGT---EEE-PPTTGGGG--SHHHHHHHHHHHHHHHHHHHGGGTTTEEE-B---TT-HHHHHHHHHHHHHTS----B-------

Mean predicted aligned error: 2.72 Å

InterPro domains:
  IPR006680 Amidohydrolase-related [PF04909] (19-82)
  IPR032465 2-amino-3-carboxymuconate-6-semialdehyde decarboxylase [PTHR21240] (1-84)
  IPR032466 Metal-dependent hydrolase [SSF51556] (1-84)

Radius of gyration: 13.37 Å; Cα contacts (8 Å, |Δi|>4): 120; chains: 1; bounding box: 38×27×32 Å

Sequence (86 aa):
MDANGVDYMVISCAQPCIQGISDQATAEAMARNVNDQLAATISNNTIRFGGFASLAMHNATTAAQELKRAVTELGFLGALINDYPF